Protein AF-A0A2E3BZN4-F1 (afdb_monomer_lite)

Structure (mmCIF, N/CA/C/O backbone):
data_AF-A0A2E3BZN4-F1
#
_entry.id   AF-A0A2E3BZN4-F1
#
loop_
_atom_site.group_PDB
_atom_site.id
_atom_site.type_symbol
_atom_site.label_atom_id
_atom_site.label_alt_id
_atom_site.label_comp_id
_atom_site.label_asym_id
_atom_site.label_entity_id
_atom_site.label_seq_id
_atom_site.pdbx_PDB_ins_code
_atom_site.Cartn_x
_atom_site.Cartn_y
_atom_site.Cartn_z
_atom_site.occupancy
_atom_site.B_iso_or_equiv
_atom_site.auth_seq_id
_atom_site.auth_comp_id
_atom_site.auth_asym_id
_atom_site.auth_atom_id
_atom_site.pdbx_PDB_model_num
ATOM 1 N N . MET A 1 1 ? -55.066 6.511 -8.707 1.00 40.50 1 MET A N 1
ATOM 2 C CA . MET A 1 1 ? -53.973 5.518 -8.635 1.00 40.50 1 MET A CA 1
ATOM 3 C C . MET A 1 1 ? -53.594 5.394 -7.174 1.00 40.50 1 MET A C 1
ATOM 5 O O . MET A 1 1 ? -52.874 6.246 -6.666 1.00 40.50 1 MET A O 1
ATOM 9 N N . ASP A 1 2 ? -54.169 4.410 -6.490 1.00 39.00 2 ASP A N 1
ATOM 10 C CA . ASP A 1 2 ? -53.927 4.181 -5.068 1.00 39.00 2 ASP A CA 1
ATOM 11 C C . ASP A 1 2 ? -52.553 3.549 -4.860 1.00 39.00 2 ASP A C 1
ATOM 13 O O . ASP A 1 2 ? -52.234 2.497 -5.419 1.00 39.00 2 ASP A O 1
ATOM 17 N N . LYS A 1 3 ? -51.719 4.221 -4.065 1.00 45.47 3 LYS A N 1
ATOM 18 C CA . LYS A 1 3 ? -50.443 3.684 -3.598 1.00 45.47 3 LYS A CA 1
ATOM 19 C C . LYS A 1 3 ? -50.751 2.629 -2.539 1.00 45.47 3 LYS A C 1
ATOM 21 O O . LYS A 1 3 ? -51.158 2.975 -1.433 1.00 45.47 3 LYS A O 1
ATOM 26 N N . LYS A 1 4 ? -50.559 1.352 -2.869 1.00 44.53 4 LYS A N 1
ATOM 27 C CA . LYS A 1 4 ? -50.535 0.289 -1.859 1.00 44.53 4 LYS A CA 1
ATOM 28 C C . LYS A 1 4 ? -49.289 0.473 -0.990 1.00 44.53 4 LYS A C 1
ATOM 30 O O . LYS A 1 4 ? -48.173 0.423 -1.499 1.00 44.53 4 LYS A O 1
ATOM 35 N N . PHE A 1 5 ? -49.498 0.725 0.298 1.00 45.56 5 PHE A N 1
ATOM 36 C CA . PHE A 1 5 ? -48.459 0.635 1.319 1.00 45.56 5 PHE A CA 1
ATOM 37 C C . PHE A 1 5 ? -48.277 -0.836 1.687 1.00 45.56 5 PHE A C 1
ATOM 39 O O . PHE A 1 5 ? -49.261 -1.510 1.981 1.00 45.56 5 PHE A O 1
ATOM 46 N N . PHE A 1 6 ? -47.036 -1.316 1.650 1.00 47.19 6 PHE A N 1
ATOM 47 C CA . PHE A 1 6 ? -46.679 -2.621 2.198 1.00 47.19 6 PHE A CA 1
ATOM 48 C C . PHE A 1 6 ? -46.714 -2.532 3.726 1.00 47.19 6 PHE A C 1
ATOM 50 O O . PHE A 1 6 ? -46.102 -1.638 4.315 1.00 47.19 6 PHE A O 1
ATOM 57 N N . THR A 1 7 ? -47.473 -3.425 4.344 1.00 57.94 7 THR A N 1
ATOM 58 C CA . THR A 1 7 ? -47.614 -3.566 5.796 1.00 57.94 7 THR A CA 1
ATOM 59 C C . THR A 1 7 ? -46.610 -4.592 6.330 1.00 57.94 7 THR A C 1
ATOM 61 O O . THR A 1 7 ? -46.094 -5.414 5.574 1.00 57.94 7 THR A O 1
ATOM 64 N N . GLU A 1 8 ? -46.321 -4.573 7.636 1.00 49.97 8 GLU A N 1
ATOM 65 C CA . GLU A 1 8 ? -45.438 -5.568 8.283 1.00 49.97 8 GLU A CA 1
ATOM 66 C C . GLU A 1 8 ? -45.927 -7.016 8.101 1.00 49.97 8 GLU A C 1
ATOM 68 O O . GLU A 1 8 ? -45.127 -7.953 8.130 1.00 49.97 8 GLU A O 1
ATOM 73 N N . ASP A 1 9 ? -47.222 -7.204 7.850 1.00 51.91 9 ASP A N 1
ATOM 74 C CA . ASP A 1 9 ? -47.811 -8.514 7.582 1.00 51.91 9 ASP A CA 1
ATOM 75 C C . ASP A 1 9 ? -47.543 -9.011 6.149 1.00 51.91 9 ASP A C 1
ATOM 77 O O . ASP A 1 9 ? -47.531 -10.221 5.915 1.00 51.91 9 ASP A O 1
ATOM 81 N N . ASP A 1 10 ? -47.225 -8.115 5.205 1.00 51.50 10 ASP A N 1
ATOM 82 C CA . ASP A 1 10 ? -46.871 -8.485 3.827 1.00 51.50 10 ASP A CA 1
ATOM 83 C C . ASP A 1 10 ? -45.453 -9.086 3.728 1.00 51.50 10 ASP A C 1
ATOM 85 O O . ASP A 1 10 ? -45.169 -9.867 2.819 1.00 51.50 10 ASP A O 1
ATOM 89 N N . VAL A 1 11 ? -44.565 -8.770 4.680 1.00 52.03 11 VAL A N 1
ATOM 90 C CA . VAL A 1 11 ? -43.176 -9.276 4.725 1.00 52.03 11 VAL A CA 1
ATOM 91 C C . VAL A 1 11 ? -43.100 -10.682 5.331 1.00 52.03 11 VAL A C 1
ATOM 93 O O . VAL A 1 11 ? -42.214 -11.457 4.985 1.00 52.03 11 VAL A O 1
ATOM 96 N N . LYS A 1 12 ? -44.054 -11.061 6.190 1.00 52.75 12 LYS A N 1
ATOM 97 C CA . LYS A 1 12 ? -44.066 -12.372 6.869 1.00 52.75 12 LYS A CA 1
ATOM 98 C C . LYS A 1 12 ? -44.537 -13.532 5.987 1.00 52.75 12 LYS A C 1
ATOM 100 O O . LYS A 1 12 ? -44.461 -14.680 6.415 1.00 52.75 12 LYS A O 1
ATOM 105 N N . ASN A 1 13 ? -45.036 -13.253 4.780 1.00 47.03 13 ASN A N 1
ATOM 106 C CA . ASN A 1 13 ? -45.674 -14.250 3.913 1.00 47.03 13 ASN A CA 1
ATOM 107 C C . ASN A 1 13 ? -44.906 -14.554 2.614 1.00 47.03 13 ASN A C 1
ATOM 109 O O . ASN A 1 13 ? -45.402 -15.294 1.760 1.00 47.03 13 ASN A O 1
ATOM 113 N N . THR A 1 14 ? -43.687 -14.034 2.447 1.00 46.38 14 THR A N 1
ATOM 114 C CA . THR A 1 14 ? -42.788 -14.481 1.378 1.00 46.38 14 THR A CA 1
ATOM 115 C C . THR A 1 14 ? -42.130 -15.793 1.802 1.00 46.38 14 THR A C 1
ATOM 117 O O . THR A 1 14 ? -41.242 -15.827 2.647 1.00 46.38 14 THR A O 1
ATOM 120 N N . LYS A 1 15 ? -42.562 -16.903 1.192 1.00 47.72 15 LYS A N 1
ATOM 121 C CA . LYS A 1 15 ? -42.043 -18.262 1.445 1.00 47.72 15 LYS A CA 1
ATOM 122 C C . LYS A 1 15 ? -40.538 -18.453 1.181 1.00 47.72 15 LYS A C 1
ATOM 124 O O . LYS A 1 15 ? -40.024 -19.511 1.518 1.00 47.72 15 LYS A O 1
ATOM 129 N N . ASP A 1 16 ? -39.852 -17.437 0.658 1.00 47.25 16 ASP A N 1
ATOM 130 C CA . ASP A 1 16 ? -38.416 -17.449 0.346 1.00 47.25 16 ASP A CA 1
ATOM 131 C C . ASP A 1 16 ? -37.631 -16.310 1.033 1.00 47.25 16 ASP A C 1
ATOM 133 O O . ASP A 1 16 ? -36.458 -16.081 0.734 1.00 47.25 16 ASP A O 1
ATOM 137 N N . GLY A 1 17 ? -38.257 -15.562 1.949 1.00 43.81 17 GLY A N 1
ATOM 138 C CA . GLY A 1 17 ? -37.570 -14.541 2.737 1.00 43.81 17 GLY A CA 1
ATOM 139 C C . GLY A 1 17 ? -36.845 -15.176 3.916 1.00 43.81 17 GLY A C 1
ATOM 140 O O . GLY A 1 17 ? -37.460 -15.415 4.952 1.00 43.81 17 GLY A O 1
ATOM 141 N N . TYR A 1 18 ? -35.546 -15.449 3.783 1.00 58.75 18 TYR A N 1
ATOM 142 C CA . TYR A 1 18 ? -34.724 -15.815 4.936 1.00 58.75 18 TYR A CA 1
ATOM 143 C C . TYR A 1 18 ? -34.665 -14.623 5.901 1.00 58.75 18 TYR A C 1
ATOM 145 O O . TYR A 1 18 ? -33.981 -13.628 5.656 1.00 58.75 18 TYR A O 1
ATOM 153 N N . VAL A 1 19 ? -35.439 -14.711 6.981 1.00 54.47 19 VAL A N 1
ATOM 154 C CA . VAL A 1 19 ? -35.369 -13.788 8.111 1.00 54.47 19 VAL A CA 1
ATOM 155 C C . VAL A 1 19 ? -34.276 -14.316 9.025 1.00 54.47 19 VAL A C 1
ATOM 157 O O . VAL A 1 19 ? -34.463 -15.327 9.699 1.00 54.47 19 VAL A O 1
ATOM 160 N N . MET A 1 20 ? -33.127 -13.645 8.993 1.00 51.59 20 MET A N 1
ATOM 161 C CA . MET A 1 20 ? -31.984 -13.958 9.843 1.00 51.59 20 MET A CA 1
ATOM 162 C C . MET A 1 20 ? -32.422 -13.886 11.310 1.00 51.59 20 MET A C 1
ATOM 164 O O . MET A 1 20 ? -33.021 -12.895 11.741 1.00 51.59 20 MET A O 1
ATOM 168 N N . THR A 1 21 ? -32.184 -14.957 12.057 1.00 75.50 21 THR A N 1
ATOM 169 C CA . THR A 1 21 ? -32.558 -15.037 13.470 1.00 75.50 21 THR A CA 1
ATOM 170 C C . THR A 1 21 ? -31.711 -14.085 14.308 1.00 75.50 21 THR A C 1
ATOM 172 O O . THR A 1 21 ? -30.612 -13.694 13.922 1.00 75.50 21 THR A O 1
ATOM 175 N N . GLU A 1 22 ? -32.209 -13.728 15.490 1.00 52.91 22 GLU A N 1
ATOM 176 C CA . GLU A 1 22 ? -31.492 -12.880 16.449 1.00 52.91 22 GLU A CA 1
ATOM 177 C C . GLU A 1 22 ? -30.124 -13.481 1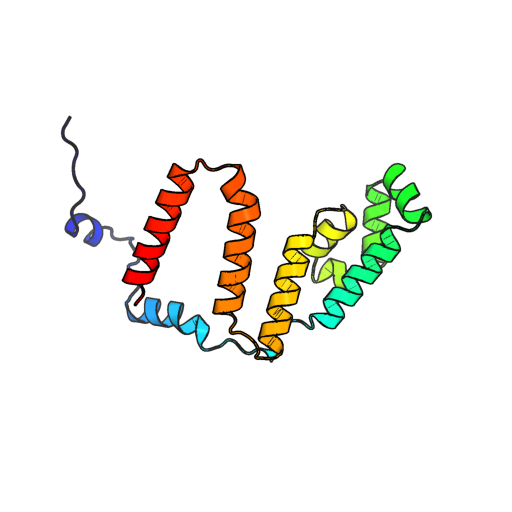6.826 1.00 52.91 22 GLU A C 1
ATOM 179 O O . GLU A 1 22 ? -29.135 -12.760 16.887 1.00 52.91 22 GLU A O 1
ATOM 184 N N . GLN A 1 23 ? -30.038 -14.814 16.923 1.00 56.78 23 GLN A N 1
ATOM 185 C CA . GLN A 1 23 ? -28.785 -15.548 17.139 1.00 56.78 23 GLN A CA 1
ATOM 186 C C . GLN A 1 23 ? -27.838 -15.511 15.930 1.00 56.78 23 GLN A C 1
ATOM 188 O O . GLN A 1 23 ? -26.628 -15.415 16.108 1.00 56.78 23 GLN A O 1
ATOM 193 N N . GLU A 1 24 ? -28.353 -15.581 14.700 1.00 59.88 24 GLU A N 1
ATOM 194 C CA . GLU A 1 24 ? -27.532 -15.459 13.486 1.00 59.88 24 GLU A CA 1
ATOM 195 C C . GLU A 1 24 ? -27.033 -14.022 13.294 1.00 59.88 24 GLU A C 1
ATOM 197 O O . GLU A 1 24 ? -25.886 -13.821 12.898 1.00 59.88 24 GLU A O 1
ATOM 202 N N . MET A 1 25 ? -27.846 -13.024 13.657 1.00 56.59 25 MET A N 1
ATOM 203 C CA . MET A 1 25 ? -27.415 -11.631 13.773 1.00 56.59 25 MET A CA 1
ATOM 204 C C . MET A 1 25 ? -26.318 -11.496 14.831 1.00 56.59 25 MET A C 1
ATOM 206 O O . MET A 1 25 ? -25.247 -10.988 14.519 1.00 56.59 25 MET A O 1
ATOM 210 N N . GLU A 1 26 ? -26.525 -11.996 16.052 1.00 52.16 26 GLU A N 1
ATOM 211 C CA . GLU A 1 26 ? -25.521 -11.963 17.124 1.00 52.16 26 GLU A CA 1
ATOM 212 C C . GLU A 1 26 ? -24.224 -12.685 16.747 1.00 52.16 26 GLU A C 1
ATOM 214 O O . GLU A 1 26 ? -23.149 -12.202 17.094 1.00 52.16 26 GLU A O 1
ATOM 219 N N . GLN A 1 27 ? -24.280 -13.792 16.002 1.00 54.66 27 GLN A N 1
ATOM 220 C CA . GLN A 1 27 ? -23.093 -14.472 15.467 1.00 54.66 27 GLN A CA 1
ATOM 221 C C . GLN A 1 27 ? -22.404 -13.651 14.371 1.00 54.66 27 GLN A C 1
ATOM 223 O O . GLN A 1 27 ? -21.175 -13.598 14.313 1.00 54.66 27 GLN A O 1
ATOM 228 N N . MET A 1 28 ? -23.176 -12.961 13.529 1.00 55.06 28 MET A N 1
ATOM 229 C CA . MET A 1 28 ? -22.650 -12.046 12.517 1.00 55.06 28 MET A CA 1
ATOM 230 C C . MET A 1 28 ? -21.997 -10.806 13.153 1.00 55.06 28 MET A C 1
ATOM 232 O O . MET A 1 28 ? -20.971 -10.342 12.654 1.00 55.06 28 MET A O 1
ATOM 236 N N . TYR A 1 29 ? -22.533 -10.319 14.277 1.00 54.28 29 TYR A N 1
ATOM 237 C CA . TYR A 1 29 ? -21.978 -9.223 15.084 1.00 54.28 29 TYR A CA 1
ATOM 238 C C . TYR A 1 29 ? -20.832 -9.675 16.004 1.00 54.28 29 TYR A C 1
ATOM 240 O O . TYR A 1 29 ? -19.927 -8.895 16.292 1.00 54.28 29 TYR A O 1
ATOM 248 N N . SER A 1 30 ? -20.800 -10.951 16.393 1.00 52.31 30 SER A N 1
ATOM 249 C CA . SER A 1 30 ? -19.712 -11.560 17.170 1.00 52.31 30 SER A CA 1
ATOM 250 C C . SER A 1 30 ? -18.470 -11.872 16.330 1.00 52.31 30 SER A C 1
ATOM 252 O O . SER A 1 30 ? -17.476 -12.337 16.875 1.00 52.31 30 SER A O 1
ATOM 254 N N . ARG A 1 31 ? -18.446 -11.540 15.030 1.00 49.44 31 ARG A N 1
ATOM 255 C CA . ARG A 1 31 ? -17.207 -11.549 14.226 1.00 49.44 31 ARG A CA 1
ATOM 256 C C . ARG A 1 31 ? -16.106 -10.629 14.768 1.00 49.44 31 ARG A C 1
ATOM 258 O O . ARG A 1 31 ? -14.952 -10.811 14.397 1.00 49.44 31 ARG A O 1
ATOM 265 N N . GLY A 1 32 ? -16.431 -9.692 15.663 1.00 49.22 32 GLY A N 1
ATOM 266 C CA . GLY A 1 32 ? -15.432 -8.934 16.425 1.00 49.22 32 GLY A CA 1
ATOM 267 C C . GLY A 1 32 ? -14.694 -9.751 17.501 1.00 49.22 32 GLY A C 1
ATOM 268 O O . GLY A 1 32 ? -13.684 -9.281 18.017 1.00 49.22 32 GLY A O 1
ATOM 269 N N . ALA A 1 33 ? -15.159 -10.960 17.844 1.00 51.62 33 ALA A N 1
ATOM 270 C CA . ALA A 1 33 ? -14.606 -11.769 18.936 1.00 51.62 33 ALA A CA 1
ATOM 271 C C . ALA A 1 33 ? -13.387 -12.630 18.543 1.00 51.62 33 ALA A C 1
ATOM 273 O O . ALA A 1 33 ? -12.640 -13.037 19.429 1.00 51.62 33 ALA A O 1
ATOM 274 N N . ASP A 1 34 ? -13.136 -12.840 17.245 1.00 62.41 34 ASP A N 1
ATOM 275 C CA . ASP A 1 34 ? -12.032 -13.684 16.750 1.00 62.41 34 ASP A CA 1
ATOM 276 C C . ASP A 1 34 ? -10.902 -12.882 16.080 1.00 62.41 34 ASP A C 1
ATOM 278 O O . ASP A 1 34 ? -10.036 -13.449 15.411 1.00 62.41 34 ASP A O 1
ATOM 282 N N . PHE A 1 35 ? -10.876 -11.553 16.230 1.00 69.19 35 PHE A N 1
ATOM 283 C CA . PHE A 1 35 ? -9.771 -10.761 15.696 1.00 69.19 35 PHE A CA 1
ATOM 284 C C . PHE A 1 35 ? -8.500 -10.996 16.521 1.00 69.19 35 PHE A C 1
ATOM 286 O O . PHE A 1 35 ? -8.323 -10.436 17.605 1.00 69.19 35 PHE A O 1
ATOM 293 N N . ASN A 1 36 ? -7.589 -11.806 15.988 1.00 77.50 36 ASN A N 1
ATOM 294 C CA . ASN A 1 36 ? -6.252 -11.976 16.535 1.00 77.50 36 ASN A CA 1
ATOM 295 C C . ASN A 1 36 ? -5.270 -11.062 15.779 1.00 77.50 36 ASN A C 1
A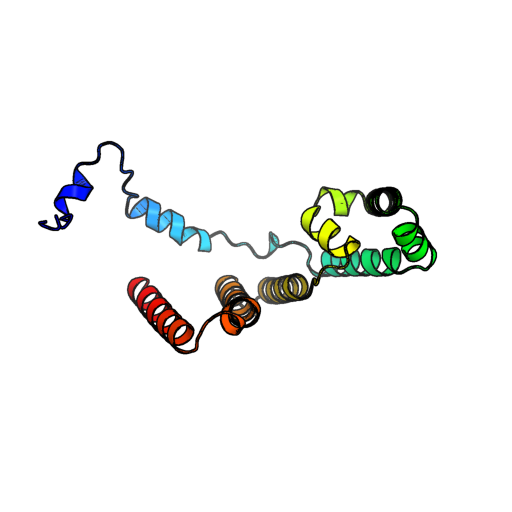TOM 297 O O . ASN A 1 36 ? -5.006 -11.293 14.598 1.00 77.50 36 ASN A O 1
ATOM 301 N N . PRO A 1 37 ? -4.658 -10.056 16.435 1.00 75.19 37 PRO A N 1
ATOM 302 C CA . PRO A 1 37 ? -3.676 -9.175 15.798 1.00 75.19 37 PRO A CA 1
ATOM 303 C C . PRO A 1 37 ? -2.477 -9.907 15.176 1.00 75.19 37 PRO A C 1
ATOM 305 O O . PRO A 1 37 ? -1.796 -9.341 14.322 1.00 75.19 37 PRO A O 1
ATOM 308 N N . ASN A 1 38 ? -2.203 -11.148 15.592 1.00 79.75 38 ASN A N 1
ATOM 309 C CA . ASN A 1 38 ? -1.130 -11.970 15.029 1.00 79.75 38 ASN A CA 1
ATOM 310 C C . ASN A 1 38 ? -1.459 -12.535 13.640 1.00 79.75 38 ASN A C 1
ATOM 312 O O . ASN A 1 38 ? -0.536 -12.897 12.914 1.00 79.75 38 ASN A O 1
ATOM 316 N N . ASP A 1 39 ? -2.738 -12.565 13.256 1.00 84.81 39 ASP A N 1
ATOM 317 C CA . ASP A 1 39 ? -3.170 -12.981 11.917 1.00 84.81 39 ASP A CA 1
ATOM 318 C C . ASP A 1 39 ? -3.005 -11.850 10.888 1.00 84.81 39 ASP A C 1
ATOM 320 O O . ASP A 1 39 ? -3.126 -12.067 9.679 1.00 84.81 39 ASP A O 1
ATOM 324 N N . LEU A 1 40 ? -2.699 -10.630 11.350 1.00 83.25 40 LEU A N 1
ATOM 325 C CA . LEU A 1 40 ? -2.392 -9.517 10.465 1.00 83.25 40 LEU A CA 1
ATOM 326 C C . LEU A 1 40 ? -1.097 -9.778 9.685 1.00 83.25 40 LEU A C 1
ATOM 328 O O . LEU A 1 40 ? -0.118 -10.284 10.247 1.00 83.25 40 LEU A O 1
ATOM 332 N N . PRO A 1 41 ? -1.037 -9.360 8.406 1.00 83.38 41 PRO A N 1
ATOM 333 C CA . PRO A 1 41 ? 0.188 -9.455 7.633 1.00 83.38 41 PRO A CA 1
ATOM 334 C C . PRO A 1 41 ? 1.325 -8.694 8.320 1.00 83.38 41 PRO A C 1
ATOM 336 O O . PRO A 1 41 ? 1.121 -7.730 9.065 1.00 83.38 41 PRO A O 1
ATOM 339 N N . ASP A 1 42 ? 2.555 -9.116 8.043 1.00 88.81 42 ASP A N 1
ATOM 340 C CA . ASP A 1 42 ? 3.722 -8.334 8.415 1.00 88.81 42 ASP A CA 1
ATOM 341 C C . ASP A 1 42 ? 3.763 -7.051 7.576 1.00 88.81 42 ASP A C 1
ATOM 343 O O . ASP A 1 42 ? 4.190 -7.050 6.420 1.00 88.81 42 ASP A O 1
ATOM 347 N N . VAL A 1 43 ? 3.241 -5.975 8.166 1.00 91.00 43 VAL A N 1
ATOM 348 C CA . VAL A 1 43 ? 3.123 -4.664 7.530 1.00 91.00 43 VAL A CA 1
ATOM 349 C C . VAL A 1 43 ? 4.493 -4.108 7.155 1.00 91.00 43 VAL A C 1
ATOM 351 O O . VAL A 1 43 ? 4.627 -3.565 6.063 1.00 91.00 43 VAL A O 1
ATOM 354 N N . ASP A 1 44 ? 5.502 -4.272 8.012 1.00 90.06 44 ASP A N 1
ATOM 355 C CA . ASP A 1 44 ? 6.836 -3.713 7.776 1.00 90.06 44 ASP A CA 1
ATOM 356 C C . ASP A 1 44 ? 7.477 -4.410 6.569 1.00 90.06 44 ASP A C 1
ATOM 358 O O . ASP A 1 44 ? 7.868 -3.754 5.602 1.00 90.06 44 ASP A O 1
ATOM 362 N N . THR A 1 45 ? 7.419 -5.747 6.543 1.00 91.75 45 THR A N 1
ATOM 363 C CA . THR A 1 45 ? 7.870 -6.538 5.386 1.00 91.75 45 THR A CA 1
ATOM 364 C C . THR A 1 45 ? 7.095 -6.180 4.110 1.00 91.75 45 THR A C 1
ATOM 366 O O . THR A 1 45 ? 7.658 -6.151 3.014 1.00 91.75 45 THR A O 1
ATOM 369 N N . LEU A 1 46 ? 5.786 -5.929 4.208 1.00 91.94 46 LEU A N 1
ATOM 370 C CA . LEU A 1 46 ? 4.965 -5.593 3.044 1.00 91.94 46 LEU A CA 1
ATOM 371 C C . LEU A 1 46 ? 5.334 -4.221 2.462 1.00 91.94 46 LEU A C 1
ATOM 373 O O . LEU A 1 46 ? 5.449 -4.095 1.242 1.00 91.94 46 LEU A O 1
ATOM 377 N N . VAL A 1 47 ? 5.543 -3.219 3.319 1.00 92.69 47 VAL A N 1
ATOM 378 C CA . VAL A 1 47 ? 5.971 -1.871 2.917 1.00 92.69 47 VAL A CA 1
ATOM 379 C C . VAL A 1 47 ? 7.353 -1.914 2.273 1.00 92.69 47 VAL A C 1
ATOM 381 O O . VAL A 1 47 ? 7.533 -1.327 1.207 1.00 92.69 47 VAL A O 1
ATOM 384 N N . GLU A 1 48 ? 8.299 -2.655 2.854 1.00 94.75 48 GLU A N 1
ATOM 385 C CA . GLU A 1 48 ? 9.631 -2.851 2.268 1.00 94.75 48 GLU A CA 1
ATOM 386 C C . GLU A 1 48 ? 9.544 -3.463 0.867 1.00 94.75 48 GLU A C 1
ATOM 388 O O . GLU A 1 48 ? 10.136 -2.936 -0.075 1.00 94.75 48 GLU A O 1
ATOM 393 N N . LYS A 1 49 ? 8.733 -4.515 0.685 1.00 94.94 49 LYS A N 1
ATOM 394 C CA . LYS A 1 49 ? 8.534 -5.129 -0.637 1.00 94.94 49 LYS A CA 1
ATOM 395 C C . LYS A 1 49 ? 7.928 -4.151 -1.647 1.00 94.94 49 LYS A C 1
ATOM 397 O O . LYS A 1 49 ? 8.376 -4.123 -2.791 1.00 94.94 49 LYS A O 1
ATOM 402 N N . ILE A 1 50 ? 6.944 -3.341 -1.246 1.00 95.00 50 ILE A N 1
ATOM 403 C CA . ILE A 1 50 ? 6.360 -2.305 -2.117 1.00 95.00 50 ILE A CA 1
ATOM 404 C C . ILE A 1 50 ? 7.429 -1.280 -2.516 1.00 95.00 50 ILE A C 1
ATOM 406 O O . ILE A 1 50 ? 7.542 -0.965 -3.701 1.00 95.00 50 ILE A O 1
ATOM 410 N N . ALA A 1 51 ? 8.243 -0.811 -1.567 1.00 95.06 51 ALA A N 1
ATOM 411 C CA . ALA A 1 51 ? 9.326 0.131 -1.837 1.00 95.06 51 ALA A CA 1
ATOM 412 C C . ALA A 1 51 ? 10.348 -0.446 -2.829 1.00 95.06 51 ALA A C 1
ATOM 414 O O . ALA A 1 51 ? 10.664 0.203 -3.823 1.00 95.06 51 ALA A O 1
ATOM 415 N N . THR A 1 52 ? 10.778 -1.698 -2.643 1.00 97.25 52 THR A N 1
ATOM 416 C CA . THR A 1 52 ? 11.695 -2.371 -3.579 1.00 97.25 52 THR A CA 1
ATOM 417 C C . THR A 1 52 ? 11.099 -2.510 -4.984 1.00 97.25 52 THR A C 1
ATOM 419 O O . THR A 1 52 ? 11.805 -2.325 -5.977 1.00 97.25 52 THR A O 1
ATOM 422 N N . ILE A 1 53 ? 9.799 -2.810 -5.101 1.00 97.25 53 ILE A N 1
ATOM 423 C CA . ILE A 1 53 ? 9.122 -2.852 -6.407 1.00 97.25 53 ILE A CA 1
ATOM 424 C C . ILE A 1 53 ? 9.145 -1.464 -7.052 1.00 97.25 53 ILE A C 1
ATOM 426 O O . ILE A 1 53 ? 9.487 -1.355 -8.229 1.00 97.25 53 ILE A O 1
ATOM 430 N N . MET A 1 54 ? 8.821 -0.411 -6.293 1.00 95.94 54 MET A N 1
ATOM 431 C CA . MET A 1 54 ? 8.840 0.972 -6.779 1.00 95.94 54 MET A CA 1
ATOM 432 C C . MET A 1 54 ? 10.237 1.397 -7.250 1.00 95.94 54 MET A C 1
ATOM 434 O O . MET A 1 54 ? 10.372 1.951 -8.341 1.00 95.94 54 MET A O 1
ATOM 438 N N . GLU A 1 55 ? 11.282 1.095 -6.482 1.00 96.88 55 GLU A N 1
ATOM 439 C CA . GLU A 1 55 ? 12.677 1.347 -6.869 1.00 96.88 55 GLU A CA 1
ATOM 440 C C . GLU A 1 55 ? 13.039 0.628 -8.173 1.00 96.88 55 GLU A C 1
ATOM 442 O O . GLU A 1 55 ? 13.619 1.222 -9.079 1.00 96.88 55 GLU A O 1
ATOM 447 N N . PHE A 1 56 ? 12.635 -0.635 -8.321 1.00 97.62 56 PHE A N 1
ATOM 448 C CA . PHE A 1 56 ? 12.896 -1.401 -9.536 1.00 97.62 56 PHE A CA 1
ATOM 449 C C . PHE A 1 56 ? 12.201 -0.807 -10.772 1.00 97.62 56 PHE A C 1
ATOM 451 O O . PHE A 1 56 ? 12.846 -0.602 -11.807 1.00 97.62 56 PHE A O 1
ATOM 458 N N . ILE A 1 57 ? 10.900 -0.505 -10.686 1.00 96.50 57 ILE A N 1
ATOM 459 C CA . ILE A 1 57 ? 10.128 -0.001 -11.838 1.00 96.50 57 ILE A CA 1
ATOM 460 C C . ILE A 1 57 ? 10.484 1.440 -12.223 1.00 96.50 57 ILE A C 1
ATOM 462 O O . ILE A 1 57 ? 10.167 1.865 -13.333 1.00 96.50 57 ILE A O 1
ATOM 466 N N . THR A 1 58 ? 11.148 2.180 -11.332 1.00 96.44 58 THR A N 1
ATOM 467 C CA . THR A 1 58 ? 11.614 3.555 -11.577 1.00 96.44 58 THR A CA 1
ATOM 468 C C . THR A 1 58 ? 13.029 3.626 -12.151 1.00 96.44 58 THR A C 1
ATOM 470 O O . THR A 1 58 ? 13.489 4.714 -12.487 1.00 96.44 58 THR A O 1
ATOM 473 N N . THR A 1 59 ? 13.711 2.492 -12.338 1.00 97.69 59 THR A N 1
ATOM 474 C CA . THR A 1 59 ? 14.997 2.458 -13.051 1.00 97.69 59 THR A CA 1
ATOM 475 C C . THR A 1 59 ? 14.847 2.881 -14.517 1.00 97.69 59 THR A C 1
ATOM 477 O O . THR A 1 59 ? 13.861 2.539 -15.172 1.00 97.69 59 THR A O 1
ATOM 480 N N . ASP A 1 60 ? 15.862 3.545 -15.082 1.00 97.69 60 ASP A N 1
ATOM 481 C CA . ASP A 1 60 ? 15.847 4.010 -16.482 1.00 97.69 60 ASP A CA 1
ATOM 482 C C . ASP A 1 60 ? 15.542 2.886 -17.484 1.00 97.69 60 ASP A C 1
ATOM 484 O O . ASP A 1 60 ? 14.814 3.086 -18.459 1.00 97.69 60 ASP A O 1
ATOM 488 N N . SER A 1 61 ? 16.056 1.677 -17.226 1.00 97.31 61 SER A N 1
ATOM 489 C CA . SE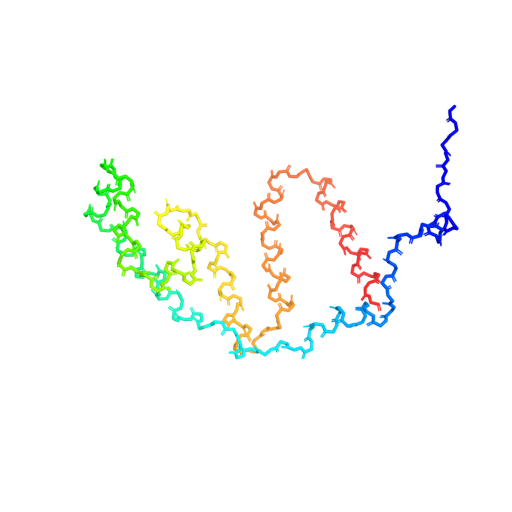R A 1 61 ? 15.780 0.499 -18.055 1.00 97.31 61 SER A CA 1
ATOM 490 C C . SER A 1 61 ? 14.300 0.118 -18.032 1.00 97.31 61 SER A C 1
ATOM 492 O O . SER A 1 61 ? 13.735 -0.161 -19.089 1.00 97.31 61 SER A O 1
ATOM 494 N N . MET A 1 62 ? 13.659 0.122 -16.859 1.00 97.50 62 MET A N 1
ATOM 495 C CA . MET A 1 62 ? 12.237 -0.208 -16.741 1.00 97.50 62 MET A CA 1
ATOM 496 C C . MET A 1 62 ? 11.346 0.910 -17.280 1.00 97.50 62 MET A C 1
ATOM 498 O O . MET A 1 62 ? 10.349 0.615 -17.935 1.00 97.50 62 MET A O 1
ATOM 502 N N . LEU A 1 63 ? 11.725 2.177 -17.091 1.00 96.69 63 LEU A N 1
ATOM 503 C CA . LEU A 1 63 ? 11.011 3.322 -17.662 1.00 96.69 63 LEU A CA 1
ATOM 504 C C . LEU A 1 63 ? 11.069 3.337 -19.193 1.00 96.69 63 LEU A C 1
ATOM 506 O O . LEU A 1 63 ? 10.075 3.660 -19.842 1.00 96.69 63 LEU A O 1
ATOM 510 N N . THR A 1 64 ? 12.219 2.983 -19.769 1.00 97.56 64 THR A N 1
ATOM 511 C CA . THR A 1 64 ? 12.382 2.842 -21.224 1.00 97.56 64 THR A CA 1
ATOM 512 C C . THR A 1 64 ? 11.537 1.681 -21.733 1.00 97.56 64 THR A C 1
ATOM 514 O O . THR A 1 64 ? 10.714 1.872 -22.626 1.00 97.56 64 THR A O 1
ATOM 517 N N . LEU A 1 65 ? 11.630 0.518 -21.080 1.00 97.50 65 LEU A N 1
ATOM 518 C CA . LEU A 1 65 ? 10.843 -0.657 -21.447 1.00 97.50 65 LEU A CA 1
ATOM 519 C C . LEU A 1 65 ? 9.334 -0.391 -21.362 1.00 97.50 65 LEU A C 1
ATOM 521 O O . LEU A 1 65 ? 8.610 -0.770 -22.271 1.00 97.50 65 LEU A O 1
ATOM 525 N N . LYS A 1 66 ? 8.858 0.324 -20.332 1.00 96.88 66 LYS A N 1
ATOM 526 C CA . LYS A 1 66 ? 7.441 0.708 -20.191 1.00 96.88 66 LYS A CA 1
ATOM 527 C C . LYS A 1 66 ? 6.940 1.540 -21.376 1.00 96.88 66 LYS A C 1
ATOM 529 O O . LYS A 1 66 ? 5.774 1.427 -21.736 1.00 96.88 66 LYS A O 1
ATOM 534 N N . LYS A 1 67 ? 7.799 2.377 -21.971 1.00 96.69 67 LYS A N 1
ATOM 535 C CA . LYS A 1 67 ? 7.461 3.201 -23.146 1.00 96.69 67 LYS A CA 1
ATOM 536 C C . LYS A 1 67 ? 7.504 2.413 -24.452 1.00 96.69 67 LYS A C 1
ATOM 538 O O . LYS A 1 67 ? 6.732 2.712 -25.355 1.00 96.69 67 LYS A O 1
ATOM 543 N N . GLU A 1 68 ? 8.426 1.462 -24.563 1.00 97.62 68 GLU A N 1
ATOM 544 C CA . GLU A 1 68 ? 8.638 0.673 -25.780 1.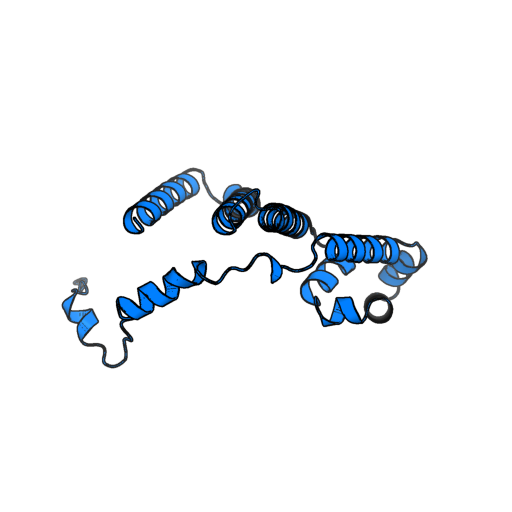00 97.62 68 GLU A CA 1
ATOM 545 C C . GLU A 1 68 ? 7.654 -0.494 -25.896 1.00 97.62 68 GLU A C 1
ATOM 547 O O . GLU A 1 68 ? 7.099 -0.727 -26.969 1.00 97.62 68 GLU A O 1
ATOM 552 N N . ASN A 1 69 ? 7.435 -1.221 -24.798 1.00 97.44 69 ASN A N 1
ATOM 553 C CA . ASN A 1 69 ? 6.550 -2.376 -24.736 1.00 97.44 69 ASN A CA 1
ATOM 554 C C . ASN A 1 69 ? 6.007 -2.585 -23.309 1.00 97.44 69 ASN A C 1
ATOM 556 O O . ASN A 1 69 ? 6.684 -3.115 -22.422 1.00 97.44 69 ASN A O 1
ATOM 560 N N . GLU A 1 70 ? 4.750 -2.193 -23.097 1.00 95.75 70 GLU A N 1
ATOM 561 C CA . GLU A 1 70 ? 4.079 -2.297 -21.798 1.00 95.75 70 GLU A CA 1
ATOM 562 C C . GLU A 1 70 ? 3.899 -3.753 -21.328 1.00 95.75 70 GLU A C 1
ATOM 564 O O . GLU A 1 70 ? 4.025 -4.033 -20.131 1.00 95.75 70 GLU A O 1
ATOM 569 N N . ASP A 1 71 ? 3.657 -4.692 -22.247 1.00 97.12 71 ASP A N 1
ATOM 570 C CA . ASP A 1 71 ? 3.465 -6.105 -21.907 1.00 97.12 71 ASP A CA 1
ATOM 571 C C . ASP A 1 71 ? 4.774 -6.731 -21.414 1.00 97.12 71 ASP A C 1
ATOM 573 O O . ASP A 1 71 ? 4.801 -7.381 -20.364 1.00 97.12 71 ASP A O 1
ATOM 577 N N . ASP A 1 72 ? 5.887 -6.459 -22.103 1.00 97.81 72 ASP A N 1
ATOM 578 C CA . ASP A 1 72 ? 7.213 -6.916 -21.670 1.00 97.81 72 ASP A CA 1
ATOM 579 C C . ASP A 1 72 ? 7.617 -6.283 -20.333 1.00 97.81 72 ASP A C 1
ATOM 581 O O . ASP A 1 72 ? 8.196 -6.962 -19.479 1.00 97.81 72 ASP A O 1
ATOM 585 N N . TYR A 1 73 ? 7.276 -5.008 -20.110 1.00 98.00 73 TYR A N 1
ATOM 586 C CA . TYR A 1 73 ? 7.455 -4.337 -18.820 1.00 98.00 73 TYR A CA 1
ATOM 587 C C . TYR A 1 73 ? 6.720 -5.077 -17.693 1.00 98.00 73 TYR A C 1
ATOM 589 O O . TYR A 1 73 ? 7.337 -5.404 -16.672 1.00 98.00 73 TYR A O 1
ATOM 597 N N . LYS A 1 74 ? 5.433 -5.404 -17.886 1.00 96.88 74 LYS A N 1
ATOM 598 C CA . LYS A 1 74 ? 4.622 -6.128 -16.892 1.00 96.88 74 LYS A CA 1
ATOM 599 C C . LYS A 1 74 ? 5.167 -7.530 -16.640 1.00 96.88 74 LYS A C 1
ATOM 601 O O . LYS A 1 74 ? 5.358 -7.909 -15.484 1.00 96.88 74 LYS A O 1
ATOM 606 N N . ILE A 1 75 ? 5.494 -8.275 -17.697 1.00 97.25 75 ILE A N 1
ATOM 607 C CA . ILE A 1 75 ? 6.072 -9.623 -17.592 1.00 97.25 75 ILE A CA 1
ATOM 608 C C . ILE A 1 75 ? 7.401 -9.581 -16.833 1.00 97.25 75 ILE A C 1
ATOM 610 O O . ILE A 1 75 ? 7.643 -10.421 -15.963 1.00 97.25 75 ILE A O 1
ATOM 614 N N . LYS A 1 76 ? 8.269 -8.612 -17.138 1.00 97.69 76 LYS A N 1
ATOM 615 C CA . LYS A 1 76 ? 9.565 -8.465 -16.468 1.00 97.69 76 LYS A CA 1
ATOM 616 C C . LYS A 1 76 ? 9.399 -8.114 -14.991 1.00 97.69 76 LYS A C 1
ATOM 618 O O . LYS A 1 76 ? 10.085 -8.706 -14.162 1.00 97.69 76 LYS A O 1
ATOM 623 N N . ALA A 1 77 ? 8.465 -7.223 -14.654 1.00 97.00 77 ALA A N 1
ATOM 624 C CA . ALA A 1 77 ? 8.149 -6.902 -13.266 1.00 97.00 77 ALA A CA 1
ATOM 625 C C . ALA A 1 77 ? 7.612 -8.127 -12.501 1.00 97.00 77 ALA A C 1
ATOM 627 O O . ALA A 1 77 ? 8.092 -8.412 -11.406 1.00 97.00 77 ALA A O 1
ATOM 628 N N . MET A 1 78 ? 6.676 -8.892 -13.078 1.00 96.88 78 MET A N 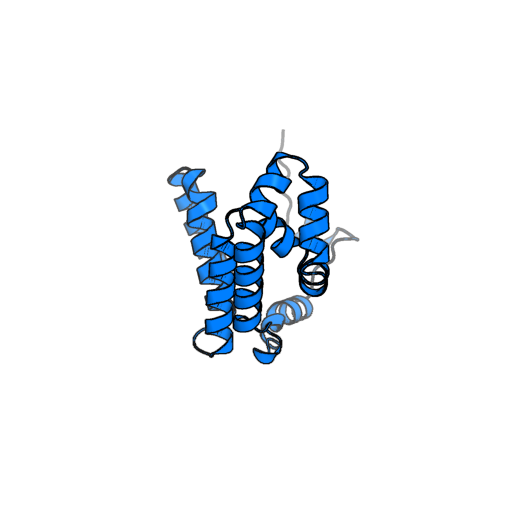1
ATOM 629 C CA . MET A 1 78 ? 6.133 -10.106 -12.441 1.00 96.88 78 MET A CA 1
ATOM 630 C C . MET A 1 78 ? 7.217 -11.166 -12.217 1.00 96.88 78 MET A C 1
ATOM 632 O O . MET A 1 78 ? 7.300 -11.750 -11.143 1.00 96.88 78 MET A O 1
ATOM 636 N N . LYS A 1 79 ? 8.109 -11.372 -13.196 1.00 97.50 79 LYS A N 1
ATOM 637 C CA . LYS A 1 79 ? 9.239 -12.309 -13.067 1.00 97.50 79 LYS A CA 1
ATOM 638 C C . LYS A 1 79 ? 10.241 -11.906 -11.986 1.00 97.50 79 LYS A C 1
ATOM 640 O O . LYS A 1 79 ? 10.879 -12.784 -11.416 1.00 97.50 79 LYS A O 1
ATOM 645 N N . GLN A 1 80 ? 10.394 -10.608 -11.724 1.00 98.00 80 GLN A N 1
ATOM 646 C CA . GLN A 1 80 ? 11.293 -10.108 -10.686 1.00 98.00 80 GLN A CA 1
ATOM 647 C C . GLN A 1 80 ? 10.714 -10.298 -9.275 1.00 98.00 80 GLN A C 1
ATOM 649 O O . GLN A 1 80 ? 11.471 -10.502 -8.328 1.00 98.00 80 GLN A O 1
ATOM 654 N N . PHE A 1 81 ? 9.385 -10.261 -9.133 1.00 97.25 81 PHE A N 1
ATOM 655 C CA . PHE A 1 81 ? 8.694 -10.326 -7.841 1.00 97.25 81 PHE A CA 1
ATOM 656 C C . PHE A 1 81 ? 7.583 -11.393 -7.800 1.00 97.25 81 PHE A C 1
ATOM 658 O O . PHE A 1 81 ? 6.461 -11.070 -7.402 1.00 97.25 81 PHE A O 1
ATOM 665 N N . PRO A 1 82 ? 7.870 -12.661 -8.154 1.00 96.75 82 PRO A N 1
ATOM 666 C CA . PRO A 1 82 ? 6.841 -13.675 -8.395 1.00 96.75 82 PRO A CA 1
ATOM 667 C C . PRO A 1 82 ? 5.981 -13.946 -7.156 1.00 96.75 82 PRO A C 1
ATOM 669 O O . PRO A 1 82 ? 4.758 -13.913 -7.216 1.00 96.75 82 PRO A O 1
ATOM 672 N N . GLU A 1 83 ? 6.602 -14.102 -5.984 1.00 95.69 83 GLU A N 1
ATOM 673 C CA . GLU A 1 83 ? 5.864 -14.358 -4.741 1.00 95.69 83 GLU A CA 1
ATOM 674 C C . GLU A 1 83 ? 4.912 -13.214 -4.370 1.00 95.69 83 GLU A C 1
ATOM 676 O O . GLU A 1 83 ? 3.821 -13.441 -3.844 1.00 95.69 83 GLU A O 1
ATOM 681 N N . PHE A 1 84 ? 5.332 -11.968 -4.612 1.00 95.44 84 PHE A N 1
ATOM 682 C CA . PHE A 1 84 ? 4.514 -10.803 -4.294 1.00 95.44 84 PHE A CA 1
ATOM 683 C C . PHE A 1 84 ? 3.397 -10.629 -5.323 1.00 95.44 84 PHE A C 1
ATOM 685 O O . PHE A 1 84 ? 2.259 -10.371 -4.931 1.00 95.44 84 PHE A O 1
ATOM 692 N N . SER A 1 85 ? 3.698 -10.793 -6.616 1.00 96.06 85 SER A N 1
ATOM 693 C CA . SER A 1 85 ? 2.691 -10.703 -7.675 1.00 96.06 85 SER A CA 1
ATOM 694 C C . SER A 1 85 ? 1.627 -11.785 -7.548 1.00 96.06 85 SER A C 1
ATOM 696 O O . SER A 1 85 ? 0.463 -11.507 -7.822 1.00 96.06 85 SER A O 1
ATOM 698 N N . ASP A 1 86 ? 1.997 -12.979 -7.085 1.00 95.62 86 ASP A N 1
ATOM 699 C CA . ASP A 1 86 ? 1.059 -14.087 -6.911 1.00 95.62 86 ASP A CA 1
ATOM 700 C C . ASP A 1 86 ? 0.184 -13.882 -5.670 1.00 95.62 86 ASP A C 1
ATOM 702 O O . ASP A 1 86 ? -1.039 -14.018 -5.729 1.00 95.62 86 ASP A O 1
ATOM 706 N N . ARG A 1 87 ? 0.791 -13.505 -4.537 1.00 94.50 87 ARG A N 1
ATOM 707 C CA . ARG A 1 87 ? 0.065 -13.346 -3.267 1.00 94.50 87 ARG A CA 1
ATOM 708 C C . ARG A 1 87 ? -0.774 -12.070 -3.204 1.00 94.50 87 ARG A C 1
ATOM 710 O O . ARG A 1 87 ? -1.841 -12.071 -2.595 1.00 94.50 87 ARG A O 1
ATOM 717 N N . TYR A 1 88 ? -0.292 -10.981 -3.799 1.00 94.19 88 TYR A N 1
ATOM 718 C CA . TYR A 1 88 ? -0.881 -9.644 -3.692 1.00 94.19 88 TYR A CA 1
ATOM 719 C C . TYR A 1 88 ? -1.106 -9.010 -5.067 1.00 94.19 88 TYR A C 1
ATOM 721 O O . TYR A 1 88 ? -0.836 -7.824 -5.263 1.00 94.19 88 TYR A O 1
ATOM 729 N N . TYR A 1 89 ? -1.630 -9.788 -6.017 1.00 95.19 89 TYR A N 1
ATOM 730 C CA . TYR A 1 89 ? -1.796 -9.390 -7.418 1.00 95.19 89 TYR A CA 1
ATOM 731 C C . TYR A 1 89 ? -2.397 -7.990 -7.607 1.00 95.19 89 TYR A C 1
ATOM 733 O O . TYR A 1 89 ? -1.830 -7.162 -8.316 1.00 95.19 89 TYR A O 1
ATOM 741 N N . SER A 1 90 ? -3.504 -7.675 -6.931 1.00 93.62 90 SER A N 1
ATOM 742 C CA . SER A 1 90 ? -4.164 -6.369 -7.071 1.00 93.62 90 SER A CA 1
ATOM 743 C C . SER A 1 90 ? -3.302 -5.202 -6.581 1.00 93.62 90 SER A C 1
ATOM 745 O O . SER A 1 90 ? -3.305 -4.140 -7.198 1.00 93.62 90 SER A O 1
ATOM 747 N N . ILE A 1 91 ? -2.549 -5.386 -5.492 1.00 94.38 91 ILE A N 1
ATOM 748 C CA . ILE A 1 91 ? -1.608 -4.372 -4.989 1.00 94.38 91 ILE A CA 1
ATOM 749 C C . ILE A 1 91 ? -0.451 -4.227 -5.973 1.00 94.38 91 ILE A C 1
ATOM 751 O O . ILE A 1 91 ? -0.093 -3.114 -6.347 1.00 94.38 91 ILE A O 1
ATOM 755 N N . PHE A 1 92 ? 0.095 -5.353 -6.431 1.00 96.69 92 PHE A N 1
ATOM 756 C CA . PHE A 1 92 ? 1.181 -5.378 -7.399 1.00 96.69 92 PHE A CA 1
ATOM 757 C C . PHE A 1 92 ? 0.819 -4.611 -8.679 1.00 96.69 92 PHE A C 1
ATOM 759 O O . PHE A 1 92 ? 1.579 -3.743 -9.101 1.00 96.69 92 PHE A O 1
ATOM 766 N N . GLN A 1 93 ? -0.370 -4.856 -9.241 1.00 96.38 93 GLN A N 1
ATOM 767 C CA . GLN A 1 93 ? -0.870 -4.145 -10.422 1.00 96.38 93 GLN A CA 1
ATOM 768 C C . GLN A 1 93 ? -0.936 -2.630 -10.201 1.00 96.38 93 GLN A C 1
ATOM 770 O O . GLN A 1 93 ? -0.454 -1.870 -11.037 1.00 96.38 93 GLN A O 1
ATOM 775 N N . LYS A 1 94 ? -1.460 -2.182 -9.054 1.00 95.44 94 LYS A N 1
ATOM 776 C CA . LYS A 1 94 ? -1.515 -0.750 -8.716 1.00 95.44 94 LYS A CA 1
ATOM 777 C C . LYS A 1 94 ? -0.130 -0.110 -8.710 1.00 95.44 94 LYS A C 1
ATOM 779 O O . LYS A 1 94 ? 0.070 0.934 -9.326 1.00 95.44 94 LYS A O 1
ATOM 784 N N . VAL A 1 95 ? 0.834 -0.774 -8.073 1.00 95.31 95 VAL A N 1
ATOM 785 C CA . VAL A 1 95 ? 2.212 -0.279 -7.974 1.00 95.31 95 VAL A CA 1
ATOM 786 C C . VAL A 1 95 ? 2.859 -0.171 -9.358 1.00 95.31 95 VAL A C 1
ATOM 788 O O . VAL A 1 95 ? 3.379 0.888 -9.703 1.00 95.31 95 VAL A O 1
ATOM 791 N N . ILE A 1 96 ? 2.799 -1.219 -10.187 1.00 96.12 96 ILE A N 1
ATOM 792 C CA . ILE A 1 96 ? 3.467 -1.204 -11.503 1.00 96.12 96 ILE A CA 1
ATOM 793 C C . ILE A 1 96 ? 2.784 -0.275 -12.517 1.00 96.12 96 ILE A C 1
ATOM 795 O O . ILE A 1 96 ? 3.447 0.250 -13.422 1.00 96.12 96 ILE A O 1
ATOM 799 N N . ASN A 1 97 ? 1.477 -0.046 -12.378 1.00 94.88 97 ASN A N 1
ATOM 800 C CA . ASN A 1 97 ? 0.750 0.892 -13.230 1.00 94.88 97 ASN A CA 1
ATOM 801 C C . ASN A 1 97 ? 1.112 2.344 -12.887 1.00 94.88 97 ASN A C 1
ATOM 803 O O . ASN A 1 97 ? 1.125 3.192 -13.782 1.00 94.88 97 ASN A O 1
ATOM 807 N N . GLY A 1 98 ? 1.552 2.597 -11.651 1.00 91.56 98 GLY A N 1
ATOM 808 C CA . GLY A 1 98 ? 1.780 3.940 -11.126 1.00 91.56 98 GLY A CA 1
ATOM 809 C C . GLY A 1 98 ? 0.488 4.580 -10.623 1.00 91.56 98 GLY A C 1
ATOM 810 O O . GLY A 1 98 ? 0.364 5.802 -10.664 1.00 91.56 98 GLY A O 1
ATOM 811 N N . ASP A 1 99 ? -0.473 3.757 -10.195 1.00 93.94 99 ASP A N 1
ATOM 812 C CA . ASP A 1 99 ? -1.688 4.234 -9.545 1.00 93.94 99 ASP A CA 1
ATOM 813 C C . ASP A 1 99 ? -1.332 4.913 -8.218 1.00 93.94 99 ASP A C 1
ATOM 815 O O . ASP A 1 99 ? -0.328 4.587 -7.578 1.00 93.94 99 ASP A O 1
ATOM 819 N N . ASP A 1 100 ? -2.196 5.816 -7.757 1.00 90.06 100 ASP A N 1
ATOM 820 C CA . ASP A 1 100 ? -2.066 6.355 -6.410 1.00 90.06 100 ASP A CA 1
ATOM 821 C C . ASP A 1 100 ? -2.294 5.248 -5.365 1.00 90.06 100 ASP A C 1
ATOM 823 O O . ASP A 1 100 ? -3.377 4.662 -5.253 1.00 90.06 100 ASP A O 1
ATOM 827 N N . ILE A 1 101 ? -1.241 4.956 -4.600 1.00 92.31 101 ILE A N 1
ATOM 828 C CA . ILE A 1 101 ? -1.245 3.975 -3.512 1.00 92.31 101 ILE A CA 1
ATOM 829 C C . ILE A 1 101 ? -1.391 4.627 -2.133 1.00 92.31 101 ILE A C 1
ATOM 831 O O . ILE A 1 101 ? -1.321 3.924 -1.126 1.00 92.31 101 ILE A O 1
ATOM 835 N N . THR A 1 102 ? -1.628 5.940 -2.051 1.00 90.81 102 THR A N 1
ATOM 836 C CA . THR A 1 102 ? -1.833 6.655 -0.780 1.00 90.81 102 THR A CA 1
ATOM 837 C C . THR A 1 102 ? -2.896 5.989 0.104 1.00 90.81 102 THR A C 1
ATOM 839 O O . THR A 1 102 ? -2.601 5.748 1.280 1.00 90.81 102 THR A O 1
ATOM 842 N N . PRO A 1 103 ? -4.069 5.569 -0.421 1.00 90.50 103 PRO A N 1
ATOM 843 C CA . PRO A 1 103 ? -5.057 4.840 0.376 1.00 90.50 103 PRO A CA 1
ATOM 844 C C . PRO A 1 103 ? -4.519 3.527 0.957 1.00 90.50 103 PRO A C 1
ATOM 846 O O . PRO A 1 103 ? -4.798 3.187 2.106 1.00 90.50 103 PRO A O 1
ATOM 849 N N . LEU A 1 104 ? -3.706 2.795 0.187 1.00 91.19 104 LEU A N 1
ATOM 850 C CA . LEU A 1 104 ? -3.070 1.566 0.655 1.00 91.19 104 LEU A CA 1
ATOM 851 C C . LEU A 1 104 ? -2.091 1.860 1.791 1.00 91.19 104 LEU A C 1
ATOM 853 O O . LEU A 1 104 ? -2.160 1.206 2.828 1.00 91.19 104 LEU A O 1
ATOM 857 N N . CYS A 1 105 ? -1.231 2.866 1.636 1.00 90.81 105 CYS A N 1
ATOM 858 C CA . CYS A 1 105 ? -0.294 3.276 2.680 1.00 90.81 105 CYS A CA 1
ATOM 859 C C . CYS A 1 105 ? -1.018 3.643 3.985 1.00 90.81 105 CYS A C 1
ATOM 861 O O . CYS A 1 105 ? -0.570 3.246 5.060 1.00 90.81 105 CYS A O 1
ATOM 863 N N . ARG A 1 106 ? -2.166 4.330 3.903 1.00 91.25 106 ARG A N 1
ATOM 864 C CA . ARG A 1 106 ? -2.997 4.658 5.076 1.00 91.25 106 ARG A CA 1
ATOM 865 C C . ARG A 1 106 ? -3.578 3.424 5.751 1.00 91.25 106 ARG A C 1
ATOM 867 O O . ARG A 1 106 ? -3.493 3.307 6.973 1.00 91.25 106 ARG A O 1
ATOM 874 N N . MET A 1 107 ? -4.100 2.477 4.974 1.00 91.88 107 MET A N 1
ATOM 875 C CA . MET A 1 107 ? -4.580 1.201 5.513 1.00 91.88 107 MET A CA 1
ATOM 876 C C . MET A 1 107 ? -3.458 0.430 6.218 1.00 91.88 107 MET A C 1
ATOM 878 O O . MET A 1 107 ? -3.647 -0.044 7.337 1.00 91.88 107 MET A O 1
ATOM 882 N N . LEU A 1 108 ? -2.272 0.357 5.611 1.00 92.81 108 LEU A N 1
ATOM 883 C CA . LEU A 1 108 ? -1.107 -0.303 6.205 1.00 92.81 108 LEU A CA 1
ATOM 884 C C . LEU A 1 108 ? -0.657 0.382 7.503 1.00 92.81 108 LEU A C 1
ATOM 886 O O . LEU A 1 108 ? -0.413 -0.298 8.500 1.00 92.81 108 LEU A O 1
ATOM 890 N N . GLU A 1 109 ? -0.631 1.716 7.538 1.00 93.12 109 GLU A N 1
ATOM 891 C CA . GLU A 1 109 ? -0.333 2.487 8.751 1.00 93.12 109 GLU A CA 1
ATOM 892 C C . GLU A 1 109 ? -1.318 2.157 9.886 1.00 93.12 109 GLU A C 1
ATOM 894 O O . GLU A 1 109 ? -0.912 1.947 11.035 1.00 93.12 109 GLU A O 1
ATOM 899 N N . MET A 1 110 ? -2.615 2.079 9.574 1.00 94.19 110 MET A N 1
ATOM 900 C CA . MET A 1 110 ? -3.643 1.728 10.554 1.00 94.19 110 MET A CA 1
ATOM 901 C C . MET A 1 110 ? -3.480 0.297 11.069 1.00 94.19 110 MET A C 1
ATOM 903 O O . MET A 1 110 ? -3.499 0.087 12.283 1.00 94.19 110 MET A O 1
ATOM 907 N N . LEU A 1 111 ? -3.221 -0.673 10.187 1.00 92.62 111 LEU A N 1
ATOM 908 C CA . LEU A 1 111 ? -2.941 -2.055 10.589 1.00 92.62 111 LEU A CA 1
ATOM 909 C C . LEU A 1 111 ? -1.715 -2.150 11.503 1.00 92.62 111 LEU A C 1
ATOM 911 O O . LEU A 1 111 ? -1.724 -2.912 12.469 1.00 92.62 111 LEU A O 1
ATOM 915 N N . GLN A 1 112 ? -0.683 -1.338 11.263 1.00 92.19 112 GLN A N 1
ATOM 916 C CA . GLN A 1 112 ? 0.488 -1.290 12.137 1.00 92.19 112 GLN A CA 1
ATOM 917 C C . GLN A 1 112 ? 0.128 -0.785 13.545 1.00 92.19 112 GLN A C 1
ATOM 919 O O . GLN A 1 112 ? 0.630 -1.311 14.541 1.00 92.19 112 GLN A O 1
ATOM 924 N N . LYS A 1 113 ? -0.757 0.217 13.653 1.00 91.19 113 LYS A N 1
ATOM 925 C CA . LYS A 1 113 ? -1.252 0.725 14.947 1.00 91.19 113 LYS A CA 1
ATOM 926 C C . LYS A 1 113 ? -2.106 -0.316 15.673 1.00 91.19 113 LYS A C 1
ATOM 928 O O . LYS A 1 113 ? -1.961 -0.448 16.888 1.00 91.19 113 LYS A O 1
ATOM 933 N N . VAL A 1 114 ? -2.924 -1.077 14.944 1.00 90.56 114 VAL A N 1
ATOM 934 C CA . VAL A 1 114 ? -3.710 -2.194 15.496 1.00 90.56 114 VAL A CA 1
ATOM 935 C C . VAL A 1 114 ? -2.796 -3.303 16.014 1.00 90.56 114 VAL A C 1
ATOM 937 O O . VAL A 1 114 ? -2.930 -3.719 17.161 1.00 90.56 114 VAL A O 1
ATOM 940 N N . LYS A 1 115 ? -1.801 -3.725 15.224 1.00 88.06 115 LYS A N 1
ATOM 941 C CA . LYS A 1 115 ? -0.826 -4.758 15.618 1.00 88.06 115 LYS A CA 1
ATOM 942 C C . LYS A 1 115 ? -0.040 -4.379 16.879 1.00 88.06 115 LYS A C 1
ATOM 944 O O . LYS A 1 115 ? 0.279 -5.242 17.689 1.00 88.06 115 LYS A O 1
ATOM 949 N N . LYS A 1 116 ? 0.247 -3.085 17.067 1.00 89.06 116 LYS A N 1
ATOM 950 C CA . LYS A 1 116 ? 0.906 -2.538 18.269 1.00 89.06 116 LYS A CA 1
ATOM 951 C C . LYS A 1 116 ? -0.033 -2.393 19.477 1.00 89.06 116 LYS A C 1
ATOM 953 O O . LYS A 1 116 ? 0.436 -2.035 20.551 1.00 89.06 116 LYS A O 1
ATOM 958 N N . GLY A 1 117 ? -1.334 -2.645 19.315 1.00 87.94 117 GLY A N 1
ATOM 959 C CA . GLY A 1 117 ? -2.343 -2.467 20.363 1.00 87.94 117 GLY A CA 1
ATOM 960 C C . GLY A 1 117 ? -2.689 -1.004 20.657 1.00 87.94 117 GLY A C 1
ATOM 961 O O . GLY A 1 117 ? -3.312 -0.719 21.675 1.00 87.94 117 GLY A O 1
ATOM 962 N N . ASN A 1 118 ? -2.294 -0.067 19.786 1.00 90.50 118 ASN A N 1
ATOM 963 C CA . ASN A 1 118 ? -2.529 1.365 19.999 1.00 90.50 118 ASN A CA 1
ATOM 964 C C . ASN A 1 118 ? -3.988 1.761 19.731 1.00 90.50 118 ASN A C 1
ATOM 966 O O . ASN A 1 118 ? -4.486 2.710 20.332 1.00 90.50 118 ASN A O 1
ATOM 970 N N . ILE A 1 119 ? -4.650 1.071 18.798 1.00 90.06 119 ILE A N 1
ATOM 971 C CA . ILE A 1 119 ? -6.055 1.279 18.423 1.00 90.06 119 ILE A CA 1
ATOM 972 C C . ILE A 1 119 ? -6.727 -0.077 18.167 1.00 90.06 119 ILE A C 1
ATOM 974 O O . ILE A 1 119 ? -6.050 -1.035 17.797 1.00 90.06 119 ILE A O 1
ATOM 978 N N . SER A 1 120 ? -8.048 -0.160 18.344 1.00 89.12 120 SER A N 1
ATOM 979 C CA . SER A 1 120 ? -8.833 -1.324 17.912 1.00 89.12 120 SER A CA 1
ATOM 980 C C . SER A 1 120 ? -8.983 -1.351 16.390 1.00 89.12 120 SER A C 1
ATOM 982 O O . SER A 1 120 ? -8.857 -0.314 15.735 1.00 89.12 120 SER A O 1
ATOM 984 N N . ILE A 1 121 ? -9.288 -2.528 15.837 1.00 87.50 121 ILE A N 1
ATOM 985 C CA . ILE A 1 121 ? -9.584 -2.680 14.408 1.00 87.50 121 ILE A CA 1
ATOM 986 C C . ILE A 1 121 ? -10.782 -1.814 13.991 1.00 87.50 121 ILE A C 1
ATOM 988 O O . ILE A 1 121 ? -10.662 -1.076 13.022 1.00 87.50 121 ILE A O 1
ATOM 992 N N . ASP A 1 122 ? -11.848 -1.768 14.798 1.00 87.56 122 ASP A N 1
ATOM 993 C CA . ASP A 1 122 ? -13.031 -0.930 14.545 1.00 87.56 122 ASP A CA 1
ATOM 994 C C . ASP A 1 122 ? -12.680 0.562 14.445 1.00 87.56 122 ASP A C 1
ATOM 996 O O . ASP A 1 122 ? -13.149 1.273 13.556 1.00 87.56 122 ASP A O 1
ATOM 1000 N N . ASN A 1 123 ? -11.812 1.050 15.341 1.00 86.75 123 ASN A N 1
ATOM 1001 C CA . ASN A 1 123 ? -11.353 2.438 15.298 1.00 86.75 123 ASN A CA 1
ATOM 1002 C C . ASN A 1 123 ? -10.500 2.690 14.050 1.00 86.75 123 ASN A C 1
ATOM 1004 O O . ASN A 1 123 ? -10.579 3.762 13.453 1.00 86.75 123 ASN A O 1
ATOM 1008 N N . ALA A 1 124 ? -9.680 1.714 13.661 1.00 90.25 124 ALA A N 1
ATOM 1009 C CA . ALA A 1 124 ? -8.869 1.776 12.453 1.00 90.25 124 ALA A CA 1
ATOM 1010 C C . ALA A 1 124 ? -9.755 1.869 11.197 1.00 90.25 124 ALA A C 1
ATOM 1012 O O . ALA A 1 124 ? -9.538 2.743 10.358 1.00 90.25 124 ALA A O 1
ATOM 1013 N N . GLU A 1 125 ? -10.784 1.024 11.104 1.00 89.44 125 GLU A N 1
ATOM 1014 C CA . GLU A 1 125 ? -11.772 1.032 10.022 1.00 89.44 125 GLU A CA 1
ATOM 1015 C C . GLU A 1 125 ? -12.547 2.349 9.964 1.00 89.44 125 GLU A C 1
ATOM 1017 O O . GLU A 1 125 ? -12.704 2.924 8.885 1.00 89.44 125 GLU A O 1
ATOM 1022 N N . GLU A 1 126 ? -12.982 2.875 11.114 1.00 90.44 126 GLU A N 1
ATOM 1023 C CA . GLU A 1 126 ? -13.672 4.165 11.176 1.00 90.44 126 GLU A CA 1
ATOM 1024 C C . GLU A 1 126 ? -12.774 5.312 10.687 1.00 90.44 126 GLU A C 1
ATOM 1026 O O . GLU A 1 126 ? -13.235 6.178 9.936 1.00 90.44 126 GLU A O 1
ATOM 1031 N N . ILE A 1 127 ? -11.494 5.327 11.072 1.00 91.06 127 ILE A N 1
ATOM 1032 C CA . ILE A 1 127 ? -10.538 6.350 10.624 1.00 91.06 127 ILE A CA 1
ATOM 1033 C C . ILE A 1 127 ? -10.367 6.288 9.104 1.00 91.06 127 ILE A C 1
ATOM 1035 O O . ILE A 1 127 ? -10.604 7.297 8.436 1.00 91.06 127 ILE A O 1
ATOM 1039 N N . VAL A 1 128 ? -10.025 5.116 8.555 1.00 91.88 128 VAL A N 1
ATOM 1040 C CA . VAL A 1 128 ? -9.826 4.954 7.103 1.00 91.88 128 VAL A CA 1
ATOM 1041 C C . VAL A 1 128 ? -11.107 5.288 6.341 1.00 91.88 128 VAL A C 1
ATOM 1043 O O . VAL A 1 128 ? -11.067 6.030 5.362 1.00 91.88 128 VAL A O 1
ATOM 1046 N N . GLY A 1 129 ? -12.260 4.795 6.797 1.00 89.88 129 GLY A N 1
ATOM 1047 C CA . GLY A 1 129 ? -13.544 5.044 6.142 1.00 89.88 129 GLY A CA 1
ATOM 1048 C C . GLY A 1 129 ? -13.890 6.533 6.063 1.00 89.88 129 GLY A C 1
ATOM 1049 O O . GLY A 1 129 ? -14.337 7.009 5.019 1.00 89.88 129 GLY A O 1
ATOM 1050 N N . ASN A 1 130 ? -13.633 7.286 7.135 1.00 89.56 130 ASN A N 1
ATOM 1051 C CA . ASN A 1 130 ? -13.856 8.733 7.161 1.00 89.56 130 ASN A CA 1
ATOM 1052 C C . ASN A 1 130 ? -12.870 9.505 6.266 1.00 89.56 130 ASN A C 1
ATOM 1054 O O . ASN A 1 130 ? -13.221 10.564 5.742 1.00 89.56 130 ASN A O 1
ATOM 1058 N N . GLU A 1 131 ? -11.637 9.021 6.105 1.00 89.06 131 GLU A N 1
ATOM 1059 C CA . GLU A 1 131 ? -10.661 9.612 5.180 1.00 89.06 131 GLU A CA 1
ATOM 1060 C C . GLU A 1 131 ? -11.084 9.399 3.723 1.00 89.06 131 GLU A C 1
ATOM 1062 O O . GLU A 1 131 ? -11.192 10.371 2.972 1.00 89.06 131 GLU A O 1
ATOM 1067 N N . LEU A 1 132 ? -11.440 8.165 3.357 1.00 87.00 132 LEU A N 1
ATOM 1068 C CA . LEU A 1 132 ? -11.902 7.827 2.008 1.00 87.00 132 LEU A CA 1
ATOM 1069 C C . LEU A 1 132 ? -13.196 8.564 1.635 1.00 87.00 132 LEU A C 1
ATOM 1071 O O . LEU A 1 132 ? -13.353 9.018 0.504 1.00 87.00 132 LEU A O 1
ATOM 1075 N N . GLU A 1 133 ? -14.123 8.738 2.579 1.00 86.50 133 GLU A N 1
ATOM 1076 C CA . GLU A 1 133 ? -15.332 9.540 2.359 1.00 86.50 133 GLU A CA 1
ATOM 1077 C C . GLU A 1 133 ? -14.994 10.996 2.005 1.00 86.50 133 GLU A C 1
ATOM 1079 O O . GLU A 1 133 ? -15.554 11.558 1.058 1.00 86.50 133 GLU A O 1
ATOM 1084 N N . LYS A 1 134 ? -14.052 11.609 2.727 1.00 86.25 134 LYS A N 1
ATOM 1085 C CA . LYS A 1 134 ? -13.631 12.989 2.453 1.00 86.25 134 LYS A CA 1
ATOM 1086 C C . LYS A 1 134 ? -12.935 13.122 1.108 1.00 86.25 134 LYS A C 1
ATOM 1088 O O . LYS A 1 134 ? -13.111 14.140 0.445 1.00 86.25 134 LYS A O 1
ATOM 1093 N N . GLU A 1 135 ? -12.146 12.127 0.733 1.00 85.75 135 GLU A N 1
ATOM 1094 C CA . GLU A 1 135 ? -11.365 12.148 -0.498 1.00 85.75 135 GLU A CA 1
ATOM 1095 C C . GLU A 1 135 ? -12.224 11.877 -1.738 1.00 85.75 135 GLU A C 1
ATOM 1097 O O . GLU A 1 135 ? -12.110 12.596 -2.728 1.00 85.75 135 GLU A O 1
ATOM 1102 N N . PHE A 1 136 ? -13.128 10.896 -1.681 1.00 84.31 136 PHE A N 1
ATOM 1103 C CA . PHE A 1 136 ? -13.846 10.418 -2.868 1.00 84.31 136 PHE A CA 1
ATOM 1104 C C . PHE A 1 136 ? -15.314 10.847 -2.938 1.00 84.31 136 PHE A C 1
ATOM 1106 O O . PHE A 1 136 ? -15.848 10.990 -4.038 1.00 84.31 136 PHE A O 1
ATOM 1113 N N . LEU A 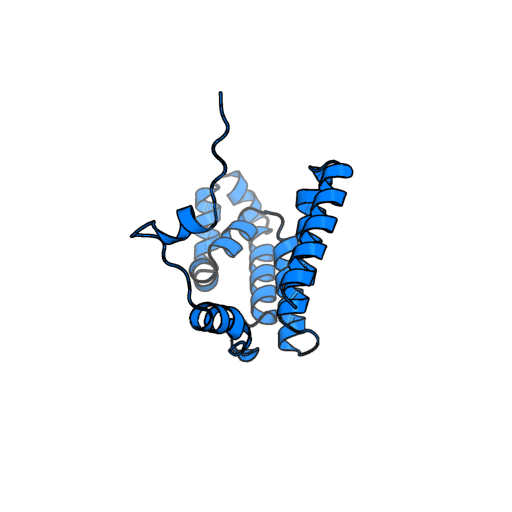1 137 ? -15.990 11.065 -1.803 1.00 82.19 137 LEU A N 1
ATOM 1114 C CA . LEU A 1 137 ? -17.420 11.408 -1.794 1.00 82.19 137 LEU A CA 1
ATOM 1115 C C . LEU A 1 137 ? -17.646 12.916 -1.707 1.00 82.19 137 LEU A C 1
ATOM 1117 O O . LEU A 1 137 ? -18.418 13.472 -2.488 1.00 82.19 137 LEU A O 1
ATOM 1121 N N . HIS A 1 138 ? -16.964 13.610 -0.796 1.00 84.06 138 HIS A N 1
ATOM 1122 C CA . HIS A 1 138 ? -17.199 15.043 -0.585 1.00 84.06 138 HIS A CA 1
ATOM 1123 C C . HIS A 1 138 ? -16.954 15.938 -1.813 1.00 84.06 138 HIS A C 1
ATOM 1125 O O . HIS A 1 138 ? -17.710 16.895 -1.969 1.00 84.06 138 HIS A O 1
ATOM 1131 N N . PRO A 1 139 ? -15.980 15.672 -2.710 1.00 83.62 139 PRO A N 1
ATOM 1132 C CA . PRO A 1 139 ? -15.805 16.497 -3.908 1.00 83.62 139 PRO A CA 1
ATOM 1133 C C . PRO A 1 139 ? -16.967 16.391 -4.902 1.00 83.62 139 PRO A C 1
ATOM 1135 O O . PRO A 1 139 ? -17.175 17.295 -5.708 1.00 83.62 139 PRO A O 1
ATOM 1138 N N . VAL A 1 140 ? -17.712 15.283 -4.861 1.00 80.75 140 VAL A N 1
ATOM 1139 C CA . VAL A 1 140 ? -18.799 14.976 -5.801 1.00 80.75 140 VAL A CA 1
ATOM 1140 C C . VAL A 1 140 ? -20.162 15.376 -5.231 1.00 80.75 140 VAL A C 1
ATOM 1142 O O . VAL A 1 140 ? -21.101 15.660 -5.977 1.00 80.75 140 VAL A O 1
ATOM 1145 N N . LEU A 1 141 ? -20.288 15.407 -3.905 1.00 82.56 141 LEU A N 1
ATOM 1146 C CA . LEU A 1 141 ? -21.546 15.658 -3.215 1.00 82.56 141 LEU A CA 1
ATOM 1147 C C . LEU A 1 141 ? -21.747 17.140 -2.889 1.00 82.56 141 LEU A C 1
ATOM 1149 O O . LEU A 1 141 ? -20.845 17.853 -2.455 1.00 82.56 141 LEU A O 1
ATOM 1153 N N . SER A 1 142 ? -22.987 17.604 -3.031 1.00 84.69 142 SER A N 1
ATOM 1154 C CA . SER A 1 142 ? -23.385 18.920 -2.531 1.00 84.69 142 SER A CA 1
ATOM 1155 C C . SER A 1 142 ? -23.376 18.953 -1.001 1.00 84.69 142 SER A C 1
ATOM 1157 O O . SER A 1 142 ? -23.600 17.940 -0.339 1.00 84.69 142 SER A O 1
ATOM 1159 N N . LYS A 1 143 ? -23.222 20.151 -0.424 1.00 83.62 143 LYS A N 1
ATOM 1160 C CA . LYS A 1 143 ? -23.272 20.359 1.032 1.00 83.62 143 LYS A CA 1
ATOM 1161 C C . LYS A 1 143 ? -24.507 19.718 1.679 1.00 83.62 143 LYS A C 1
ATOM 1163 O O . LYS A 1 143 ? -24.384 19.049 2.693 1.00 83.62 143 LYS A O 1
ATOM 1168 N N . LYS A 1 144 ? -25.673 19.846 1.038 1.00 85.06 144 LYS A N 1
ATOM 1169 C CA . LYS A 1 144 ? -26.919 19.230 1.510 1.00 85.06 144 LYS A CA 1
ATOM 1170 C C . LYS A 1 144 ? -26.829 17.699 1.560 1.00 85.06 144 LYS A C 1
ATOM 1172 O O . LYS A 1 144 ? -27.256 17.104 2.536 1.00 85.06 144 LYS A O 1
ATOM 1177 N N . GLN A 1 145 ? -26.252 17.067 0.538 1.00 84.31 145 GLN A N 1
ATOM 1178 C CA . GLN A 1 145 ? -26.083 15.609 0.506 1.00 84.31 145 GLN A CA 1
ATOM 1179 C C . GLN A 1 145 ? -25.097 15.120 1.575 1.00 84.31 145 GLN A C 1
ATOM 1181 O O . GLN A 1 145 ? -25.303 14.052 2.145 1.00 84.31 145 GLN A O 1
ATOM 1186 N N . ILE A 1 146 ? -24.056 15.903 1.869 1.00 83.56 146 ILE A N 1
ATOM 1187 C CA . ILE A 1 146 ? -23.120 15.617 2.965 1.00 83.56 146 ILE A CA 1
ATOM 1188 C C . ILE A 1 146 ? -23.843 15.715 4.317 1.00 83.56 146 ILE A C 1
ATOM 1190 O O . ILE A 1 146 ? -23.722 14.809 5.141 1.00 83.56 146 ILE A O 1
ATOM 1194 N N . ASP A 1 147 ? -24.635 16.769 4.529 1.00 84.69 147 ASP A N 1
ATOM 1195 C CA . ASP A 1 147 ? -25.410 16.957 5.761 1.00 84.69 147 ASP A CA 1
ATOM 1196 C C . ASP A 1 147 ? -26.423 15.807 5.963 1.00 84.69 147 ASP A C 1
ATOM 1198 O O . ASP A 1 147 ? -26.504 15.226 7.049 1.00 84.69 147 ASP A O 1
ATOM 1202 N N . ASP A 1 148 ? -27.134 15.405 4.902 1.00 85.06 148 ASP A N 1
ATOM 1203 C CA . ASP A 1 148 ? -28.091 14.291 4.926 1.00 85.06 148 ASP A CA 1
ATOM 1204 C C . ASP A 1 148 ? -27.402 12.946 5.259 1.00 85.06 148 ASP A C 1
ATOM 1206 O O . ASP A 1 148 ? -27.918 12.159 6.061 1.00 85.06 148 ASP A O 1
ATOM 1210 N N . LEU A 1 149 ? -26.202 12.693 4.714 1.00 83.69 149 LEU A N 1
ATOM 1211 C CA . LEU A 1 149 ? -25.392 11.504 5.029 1.00 83.69 149 LEU A CA 1
ATOM 1212 C C . LEU A 1 149 ? -24.948 11.471 6.496 1.00 83.69 149 LEU A C 1
ATOM 1214 O O . LEU A 1 149 ? -25.017 10.419 7.140 1.00 83.69 149 LEU A O 1
ATOM 1218 N N . GLN A 1 150 ? -24.524 12.610 7.049 1.00 83.75 150 GLN A N 1
ATOM 1219 C CA . GLN A 1 150 ? -24.126 12.704 8.457 1.00 83.75 150 GLN A CA 1
ATOM 1220 C C . GLN A 1 150 ? -25.304 12.424 9.397 1.00 83.75 150 GLN A C 1
ATOM 1222 O O . GLN A 1 150 ? -25.151 11.715 10.399 1.00 83.75 150 GLN A O 1
ATOM 1227 N N . VAL A 1 151 ? -26.494 12.931 9.059 1.00 84.50 151 VAL A N 1
ATOM 1228 C CA . VAL A 1 151 ? -27.726 12.653 9.810 1.00 84.50 151 VAL A CA 1
ATOM 1229 C C . VAL A 1 151 ? -28.075 11.163 9.746 1.00 84.50 151 VAL A C 1
ATOM 1231 O O . VAL A 1 151 ? -28.334 10.560 10.792 1.00 84.50 151 VAL A O 1
ATOM 1234 N N . ALA A 1 152 ? -28.011 10.543 8.564 1.00 83.38 152 ALA A N 1
ATOM 1235 C CA . ALA A 1 152 ? -28.283 9.114 8.390 1.00 83.38 152 ALA A CA 1
ATOM 1236 C C . ALA A 1 152 ? -27.303 8.228 9.183 1.00 83.38 152 ALA A C 1
ATOM 1238 O O . ALA A 1 152 ? -27.731 7.324 9.907 1.00 83.38 152 ALA A O 1
ATOM 1239 N N . LYS A 1 153 ? -25.995 8.529 9.136 1.00 80.44 153 LYS A N 1
ATOM 1240 C CA . LYS A 1 153 ? -24.967 7.823 9.925 1.00 80.44 153 LYS A CA 1
ATOM 1241 C C . LYS A 1 153 ? -25.232 7.910 11.427 1.00 80.44 153 LYS A C 1
ATOM 1243 O O . LYS A 1 153 ? -25.103 6.913 12.139 1.00 80.44 153 LYS A O 1
ATOM 1248 N N . LYS A 1 154 ? -25.632 9.086 11.923 1.00 79.69 154 LYS A N 1
ATOM 1249 C CA . LYS A 1 154 ? -25.945 9.287 13.345 1.00 79.69 154 LYS A CA 1
ATOM 1250 C C . LYS A 1 154 ? -27.165 8.472 13.784 1.00 79.69 154 LYS A C 1
ATOM 1252 O O . LYS A 1 154 ? -27.156 7.919 14.881 1.00 79.69 154 LYS A O 1
ATOM 1257 N N . GLN A 1 155 ? -28.184 8.366 12.931 1.00 78.31 155 GLN A N 1
ATOM 1258 C CA . GLN A 1 155 ? -29.373 7.550 13.195 1.00 78.31 155 GLN A CA 1
ATOM 1259 C C . GLN A 1 155 ? -29.060 6.048 13.188 1.00 78.31 155 GLN A C 1
ATOM 1261 O O . GLN A 1 155 ? -29.558 5.329 14.050 1.00 78.31 155 GLN A O 1
ATOM 1266 N N . LEU A 1 156 ? -28.199 5.585 12.275 1.00 76.00 156 LEU A N 1
ATOM 1267 C CA . LEU A 1 156 ? -27.722 4.197 12.248 1.00 76.00 156 LEU A CA 1
ATOM 1268 C C . LEU A 1 156 ? -26.939 3.848 13.519 1.00 76.00 156 LEU A C 1
ATOM 1270 O O . LEU A 1 156 ? -27.299 2.894 14.199 1.00 76.00 156 LEU A O 1
ATOM 1274 N N . LYS A 1 157 ? -25.961 4.674 13.921 1.00 69.56 157 LYS A N 1
ATOM 1275 C CA . LYS A 1 157 ? -25.203 4.457 15.171 1.00 69.56 157 LYS A CA 1
ATOM 1276 C C . LYS A 1 157 ? -26.089 4.430 16.423 1.00 69.56 157 LYS A C 1
ATOM 1278 O O . LYS A 1 157 ? -25.720 3.793 17.402 1.00 69.56 157 LYS A O 1
ATOM 1283 N N . HIS A 1 158 ? -27.230 5.125 16.419 1.00 62.88 158 HIS A N 1
ATOM 1284 C CA . HIS A 1 158 ? -28.160 5.134 17.553 1.00 62.88 158 HIS A CA 1
ATOM 1285 C C . HIS A 1 158 ? -29.103 3.924 17.579 1.00 62.88 158 HIS A C 1
ATOM 1287 O O . HIS A 1 158 ? -29.564 3.557 18.648 1.00 62.88 158 HIS A O 1
ATOM 1293 N N . LYS A 1 159 ? -29.371 3.299 16.426 1.00 60.78 159 LYS A N 1
ATOM 1294 C CA . LYS A 1 159 ? -30.124 2.035 16.336 1.00 60.78 159 LYS A CA 1
ATOM 1295 C C . LYS A 1 159 ? -29.272 0.797 16.635 1.00 60.78 159 LYS A C 1
ATOM 1297 O O . LYS A 1 159 ? -29.823 -0.282 16.788 1.00 60.78 159 LYS A O 1
ATOM 1302 N N . MET A 1 160 ? -27.950 0.954 16.655 1.00 51.62 160 MET A N 1
ATOM 1303 C CA . MET A 1 160 ? -26.971 -0.116 16.877 1.00 51.62 160 MET A CA 1
ATOM 1304 C C . MET A 1 160 ? -26.438 -0.168 18.321 1.00 51.62 160 MET A C 1
ATOM 1306 O O . MET A 1 160 ? -25.533 -0.947 18.602 1.00 51.62 160 MET A O 1
ATOM 1310 N N . LYS A 1 161 ? -26.951 0.686 19.213 1.00 46.69 161 LYS A N 1
ATOM 1311 C CA . LYS A 1 161 ? -26.706 0.647 20.660 1.00 46.69 161 LYS A CA 1
ATOM 1312 C C . LYS A 1 161 ? -27.970 0.208 21.374 1.00 46.69 161 LYS A C 1
ATOM 1314 O O . LYS A 1 161 ? -27.817 -0.428 22.434 1.00 46.69 161 LYS A O 1
#

Secondary structure (DSSP, 8-state):
---PPPPHHHHTT-TT-----HHHHHHHHGGGGG--GGGS--HHHHHHHHHHHHHHHTSHHHHHHHHH-HHHHHHHHHHHSHHHHHHTHHHHHHHHHT---HHHHHHHHHHHHHHTTSS-HHHHHHHHHHHHIIIIITTTS-HHHHHHHHHHHHHHHHH--

pLDDT: mean 81.57, std 17.6, range [39.0, 98.0]

Radius of gyration: 23.09 Å; chains: 1; bounding box: 70×39×46 Å

Foldseek 3Di:
DDDDDDDPVNQVPPPPDPDQDPVNVVVVVCVLVPDDLVPDPPLVVVVVVLVVLLVVCPDPVNVVCCVVPVVVSLVVSCVVPVVCCVVPVVSSVCSNVVHDCVLVVLLSVLSVCCSVVNDPPVVSCVVSVVVCCVVPPVVVDDPVVVVVVVVVVVVVVVVVD

Sequence (161 aa):
MDKKFFTEDDVKNTKDGYVMTEQEMEQMYSRGADFNPNDLPDVDTLVEKIATIMEFITTDSMLTLKKENEDDYKIKAMKQFPEFSDRYYSIFQKVINGDDITPLCRMLEMLQKVKKGNISIDNAEEIVGNELEKEFLHPVLSKKQIDDLQVAKKQLKHKMK